Protein AF-A0A316ZJY7-F1 (afdb_monomer)

InterPro domains:
  IPR021740 Velvet factor [PTHR33572] (10-106)
  IPR037525 Velvet domain [PF11754] (29-142)
  IPR037525 Velvet domain [PS51821] (24-152)
  IPR038491 Velvet domain superfamily [G3DSA:2.60.40.3960] (19-131)

Structure (mmCIF, N/CA/C/O backbone):
data_AF-A0A316ZJY7-F1
#
_entry.id   AF-A0A316ZJY7-F1
#
loop_
_atom_site.group_PDB
_atom_site.id
_atom_site.type_symbol
_atom_site.label_atom_id
_atom_site.label_alt_id
_atom_site.label_comp_id
_atom_site.label_asym_id
_atom_site.label_entity_id
_atom_site.label_seq_id
_atom_site.pdbx_PDB_ins_code
_atom_site.Cartn_x
_atom_site.Cartn_y
_atom_site.Cartn_z
_atom_site.occupancy
_atom_site.B_iso_or_equiv
_atom_site.auth_seq_id
_atom_site.auth_comp_id
_atom_site.auth_asym_id
_atom_site.auth_atom_id
_atom_site.pdbx_PDB_model_num
ATOM 1 N N . MET A 1 1 ? -57.077 31.569 11.636 1.00 40.19 1 MET A N 1
ATOM 2 C CA . MET A 1 1 ? -55.960 31.325 10.698 1.00 40.19 1 MET A CA 1
ATOM 3 C C . MET A 1 1 ? -54.906 32.386 10.951 1.00 40.19 1 MET A C 1
ATOM 5 O O . MET A 1 1 ? -55.174 33.548 10.690 1.00 40.19 1 MET A O 1
ATOM 9 N N . ALA A 1 2 ? -53.762 32.012 11.519 1.00 37.03 2 ALA A N 1
ATOM 10 C CA . ALA A 1 2 ? -52.611 32.898 11.663 1.00 37.03 2 ALA A CA 1
ATOM 11 C C . ALA A 1 2 ? -51.339 32.067 11.464 1.00 37.03 2 ALA A C 1
ATOM 13 O O . ALA A 1 2 ? -51.206 30.976 12.014 1.00 37.03 2 ALA A O 1
ATOM 14 N N . TRP A 1 3 ? -50.476 32.579 10.594 1.00 30.73 3 TRP A N 1
ATOM 15 C CA . TRP A 1 3 ? -49.188 32.036 10.183 1.00 30.73 3 TRP A CA 1
ATOM 16 C C . TRP A 1 3 ? -48.192 31.973 11.347 1.00 30.73 3 TRP A C 1
ATOM 18 O O . TRP A 1 3 ? -48.155 32.890 12.161 1.00 30.73 3 TRP A O 1
ATOM 28 N N . ASN A 1 4 ? -47.326 30.953 11.374 1.00 40.94 4 ASN A N 1
ATOM 29 C CA . ASN A 1 4 ? -46.118 30.976 12.203 1.00 40.94 4 ASN A CA 1
ATOM 30 C C . ASN A 1 4 ? -44.907 30.416 11.424 1.00 40.94 4 ASN A C 1
ATOM 32 O O . ASN A 1 4 ? -44.809 29.198 11.254 1.00 40.94 4 ASN A O 1
ATOM 36 N N . PRO A 1 5 ? -44.001 31.268 10.907 1.00 48.00 5 PRO A N 1
ATOM 37 C CA . PRO A 1 5 ? -42.821 30.838 10.172 1.00 48.00 5 PRO A CA 1
ATOM 38 C C . PRO A 1 5 ? -41.662 30.628 11.153 1.00 48.00 5 PRO A C 1
ATOM 40 O O . PRO A 1 5 ? -41.019 31.585 11.578 1.00 48.00 5 PRO A O 1
ATOM 43 N N . HIS A 1 6 ? -41.364 29.378 11.514 1.00 48.06 6 HIS A N 1
ATOM 44 C CA . HIS A 1 6 ? -40.128 29.107 12.245 1.00 48.06 6 HIS A CA 1
ATOM 45 C C . HIS A 1 6 ? -38.938 29.156 11.287 1.00 48.06 6 HIS A C 1
ATOM 47 O O . HIS A 1 6 ? -38.756 28.318 10.405 1.00 48.06 6 HIS A O 1
ATOM 53 N N . SER A 1 7 ? -38.190 30.236 11.491 1.00 42.19 7 SER A N 1
ATOM 54 C CA . SER A 1 7 ? -36.919 30.639 10.916 1.00 42.19 7 SER A CA 1
ATOM 55 C C . SER A 1 7 ? -36.006 29.484 10.501 1.00 42.19 7 SER A C 1
ATOM 57 O O . SER A 1 7 ? -35.546 28.690 11.323 1.00 42.19 7 SER A O 1
ATOM 59 N N . ARG A 1 8 ? -35.661 29.465 9.209 1.00 49.19 8 ARG A N 1
ATOM 60 C CA . ARG A 1 8 ? -34.458 28.805 8.696 1.00 49.19 8 ARG A CA 1
ATOM 61 C C . ARG A 1 8 ? -33.238 29.577 9.190 1.00 49.19 8 ARG A C 1
ATOM 63 O O . ARG A 1 8 ? -32.760 30.475 8.505 1.00 49.19 8 ARG A O 1
ATOM 70 N N . ASN A 1 9 ? -32.694 29.196 10.337 1.00 42.28 9 ASN A N 1
ATOM 71 C CA . ASN A 1 9 ? -31.358 29.640 10.722 1.00 42.28 9 ASN A CA 1
ATOM 72 C C . ASN A 1 9 ? -30.331 28.644 10.179 1.00 42.28 9 ASN A C 1
ATOM 74 O O . ASN A 1 9 ? -2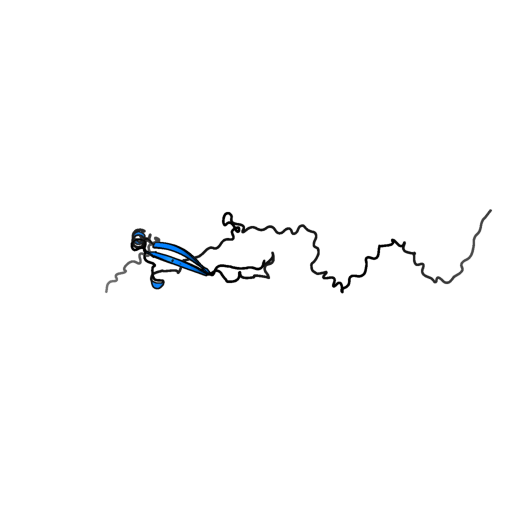9.772 27.838 10.913 1.00 42.28 9 ASN A O 1
ATOM 78 N N . ASN A 1 10 ? -30.094 28.708 8.865 1.00 49.56 10 ASN A N 1
ATOM 79 C CA . ASN A 1 10 ? -28.897 28.133 8.260 1.00 49.56 10 ASN A CA 1
ATOM 80 C C . ASN A 1 10 ? -27.734 29.102 8.509 1.00 49.56 10 ASN A C 1
ATOM 82 O O . ASN A 1 10 ? -27.351 29.884 7.640 1.00 49.56 10 ASN A O 1
ATOM 86 N N . THR A 1 11 ? -27.223 29.122 9.738 1.00 45.16 11 THR A N 1
ATOM 87 C CA . THR A 1 11 ? -25.961 29.799 10.026 1.00 45.16 11 THR A CA 1
ATOM 88 C C . THR A 1 11 ? -24.852 28.888 9.524 1.00 45.16 11 THR A C 1
ATOM 90 O O . THR A 1 11 ? -24.549 27.893 10.176 1.00 45.16 11 THR A O 1
ATOM 93 N N . GLY A 1 12 ? -24.268 29.220 8.368 1.00 49.94 12 GLY A N 1
ATOM 94 C CA . GLY A 1 12 ? -23.120 28.550 7.741 1.00 49.94 12 GLY A CA 1
ATOM 95 C C . GLY A 1 12 ? -21.819 28.662 8.543 1.00 49.94 12 GLY A C 1
ATOM 96 O O . GLY A 1 12 ? -20.766 28.989 8.005 1.00 49.94 12 GLY A O 1
ATOM 97 N N . ARG A 1 13 ? -21.895 28.426 9.850 1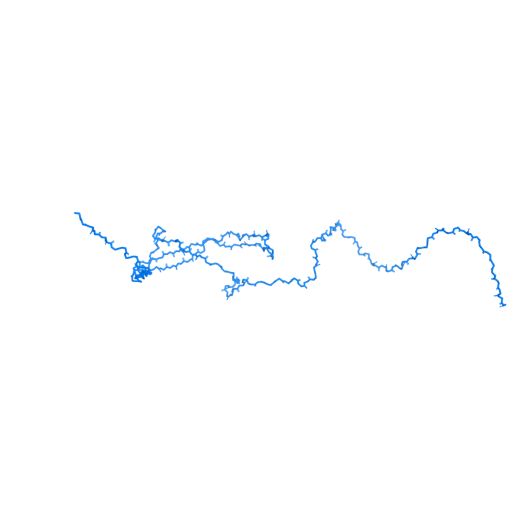.00 42.16 13 ARG A N 1
ATOM 98 C CA . ARG A 1 13 ? -20.747 28.247 10.720 1.00 42.16 13 ARG A CA 1
ATOM 99 C C . ARG A 1 13 ? -20.360 26.772 10.591 1.00 42.16 13 ARG A C 1
ATOM 101 O O . ARG A 1 13 ? -21.234 25.941 10.834 1.00 42.16 13 ARG A O 1
ATOM 108 N N . PRO A 1 14 ? -19.118 26.419 10.212 1.00 51.03 14 PRO A N 1
ATOM 109 C CA . PRO A 1 14 ? -18.675 25.044 10.375 1.00 51.03 14 PRO A CA 1
ATOM 110 C C . PRO A 1 14 ? -18.886 24.706 11.848 1.00 51.03 14 PRO A C 1
ATOM 112 O O . PRO A 1 14 ? -18.379 25.406 12.729 1.00 51.03 14 PRO A O 1
ATOM 115 N N . GLU A 1 15 ? -19.735 23.718 12.110 1.00 51.56 15 GLU A N 1
ATOM 116 C CA . GLU A 1 15 ? -19.910 23.172 13.442 1.00 51.56 15 GLU A CA 1
ATOM 117 C C . GLU A 1 15 ? -18.523 22.710 13.883 1.00 51.56 15 GLU A C 1
ATOM 119 O O . GLU A 1 15 ? -17.967 21.756 13.339 1.00 51.56 15 GLU A O 1
ATOM 124 N N . VAL A 1 16 ? -17.903 23.462 14.794 1.00 56.06 16 VAL A N 1
ATOM 125 C CA . VAL A 1 16 ? -16.669 23.032 15.442 1.00 56.06 16 VAL A CA 1
ATOM 126 C C . VAL A 1 16 ? -17.099 21.881 16.328 1.00 56.06 16 VAL A C 1
ATOM 128 O O . VAL A 1 16 ? -17.559 22.095 17.449 1.00 56.06 16 VAL A O 1
ATOM 131 N N . VAL A 1 17 ? -17.046 20.675 15.766 1.00 54.56 17 VAL A N 1
ATOM 132 C CA . VAL A 1 17 ? -17.340 19.439 16.478 1.00 54.56 17 VAL A CA 1
ATOM 133 C C . VAL A 1 17 ? -16.461 19.448 17.731 1.00 54.56 17 VAL A C 1
ATOM 135 O O . VAL A 1 17 ? -15.235 19.506 17.593 1.00 54.56 17 VAL A O 1
ATOM 138 N N . PRO A 1 18 ? -17.047 19.462 18.943 1.00 46.28 18 PRO A N 1
ATOM 139 C CA . PRO A 1 18 ? -16.274 19.545 20.169 1.00 46.28 18 PRO A CA 1
ATOM 140 C C . PRO A 1 18 ? -15.257 18.409 20.225 1.00 46.28 18 PRO A C 1
ATOM 142 O O . PRO A 1 18 ? -15.605 17.226 20.173 1.00 46.28 18 PRO A O 1
ATOM 145 N N . GLN A 1 19 ? -13.989 18.796 20.335 1.00 51.91 19 GLN A N 1
ATOM 146 C CA . GLN A 1 19 ? -12.828 17.908 20.357 1.00 51.91 19 GLN A CA 1
ATOM 147 C C . GLN A 1 19 ? -12.886 16.904 21.530 1.00 51.91 19 GLN A C 1
ATOM 149 O O . GLN A 1 19 ? -12.222 15.876 21.498 1.00 51.91 19 GLN A O 1
ATOM 154 N N . ASP A 1 20 ? -13.753 17.135 22.520 1.00 46.91 20 ASP A N 1
ATOM 155 C CA . ASP A 1 20 ? -13.936 16.282 23.698 1.00 46.91 20 ASP A CA 1
ATOM 156 C C . ASP A 1 20 ? -14.633 14.939 23.415 1.00 46.91 20 ASP A C 1
ATOM 158 O O . ASP A 1 20 ? -14.465 13.994 24.186 1.00 46.91 20 ASP A O 1
ATOM 162 N N . ARG A 1 21 ? -15.319 14.767 22.272 1.00 45.59 21 ARG A N 1
ATOM 163 C CA . ARG A 1 21 ? -15.704 13.414 21.808 1.00 45.59 21 ARG A CA 1
ATOM 164 C C . ARG A 1 21 ? -14.512 12.588 21.306 1.00 45.59 21 ARG A C 1
ATOM 166 O O . ARG A 1 21 ? -14.646 11.377 21.162 1.00 45.59 21 ARG A O 1
ATOM 173 N N . LEU A 1 22 ? -13.344 13.199 21.090 1.00 50.41 22 LEU A N 1
ATOM 174 C CA . LEU A 1 22 ? -12.120 12.496 20.682 1.00 50.41 22 LEU A CA 1
ATOM 175 C C . LEU A 1 22 ? -11.358 11.890 21.872 1.00 50.41 22 LEU A C 1
ATOM 177 O O . LEU A 1 22 ? -10.480 11.055 21.671 1.00 50.41 22 LEU A O 1
ATOM 181 N N . ILE A 1 23 ? -11.707 12.258 23.111 1.00 46.81 23 ILE A N 1
ATOM 182 C CA . ILE A 1 23 ? -11.067 11.730 24.329 1.00 46.81 23 ILE A CA 1
ATOM 183 C C . ILE A 1 23 ? -11.684 10.374 24.748 1.00 46.81 23 ILE A C 1
ATOM 185 O O . ILE A 1 23 ? -11.058 9.604 25.471 1.00 46.81 23 ILE A O 1
ATOM 189 N N . GLY A 1 24 ? -12.863 10.018 24.217 1.00 47.38 24 GLY A N 1
ATOM 190 C CA . GLY A 1 24 ? -13.574 8.761 24.505 1.00 47.38 24 GLY A CA 1
ATOM 191 C C . GLY A 1 24 ? -13.109 7.518 23.730 1.00 47.38 24 GLY A C 1
ATOM 192 O O . GLY A 1 24 ? -13.632 6.434 23.956 1.00 47.38 24 GLY A O 1
ATOM 193 N N . SER A 1 25 ? -12.138 7.636 22.823 1.00 60.38 25 SER A N 1
ATOM 194 C CA . SER A 1 25 ? -11.524 6.483 22.153 1.00 60.38 25 SER A CA 1
ATOM 195 C C . SER A 1 25 ? -1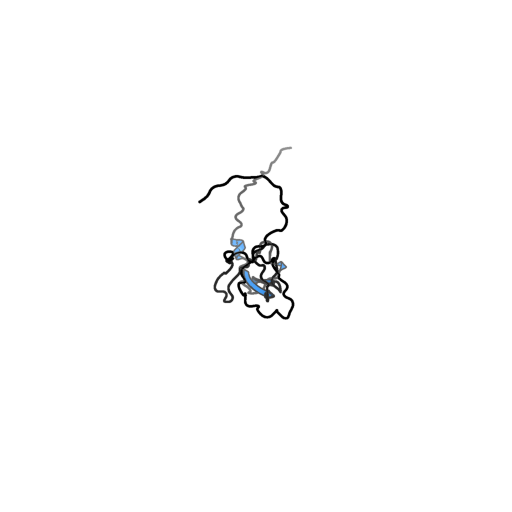0.103 6.849 21.758 1.00 60.38 25 SER A C 1
ATOM 197 O O . SER A 1 25 ? -9.787 7.071 20.590 1.00 60.38 25 SER A O 1
ATOM 199 N N . ALA A 1 26 ? -9.216 6.965 22.746 1.00 76.06 26 ALA A N 1
ATOM 200 C CA . ALA A 1 26 ? -7.803 6.968 22.421 1.00 76.06 26 ALA A CA 1
ATOM 201 C C . ALA A 1 26 ? -7.509 5.601 21.777 1.00 76.06 26 ALA A C 1
ATOM 203 O O . ALA A 1 26 ? -7.576 4.570 22.440 1.00 76.06 26 ALA A O 1
ATOM 204 N N . ARG A 1 27 ? -7.288 5.580 20.463 1.00 89.75 27 ARG A N 1
ATOM 205 C CA . ARG A 1 27 ? -6.943 4.378 19.698 1.00 89.75 27 ARG A CA 1
ATOM 206 C C . ARG A 1 27 ? -5.432 4.342 19.507 1.00 89.75 27 ARG A C 1
ATOM 208 O O . ARG A 1 27 ? -4.809 5.382 19.292 1.00 89.75 27 ARG A O 1
ATOM 215 N N . ARG A 1 28 ? -4.825 3.162 19.595 1.00 93.50 28 ARG A N 1
ATOM 216 C CA . ARG A 1 28 ? -3.437 2.924 19.170 1.00 93.50 28 ARG A CA 1
ATOM 217 C C . ARG A 1 28 ? -3.478 2.215 17.823 1.00 93.50 28 ARG A C 1
ATOM 219 O O . ARG A 1 28 ? -4.207 1.244 17.677 1.00 93.50 28 ARG A O 1
ATOM 226 N N . TYR A 1 29 ? -2.689 2.684 16.867 1.00 94.69 29 TYR A N 1
ATOM 227 C CA . TYR A 1 29 ? -2.639 2.131 15.516 1.00 94.69 29 TYR A CA 1
ATOM 228 C C . TYR A 1 29 ? -1.308 1.424 15.285 1.00 94.69 29 TYR A C 1
ATOM 230 O O . TYR A 1 29 ? -0.271 1.867 15.779 1.00 94.69 29 TYR A O 1
ATOM 238 N N . GLU A 1 30 ? -1.341 0.343 14.521 1.00 96.44 30 GLU A N 1
ATOM 239 C CA . GLU A 1 30 ? -0.167 -0.422 14.121 1.00 96.44 30 GLU A CA 1
ATOM 240 C C . GLU A 1 30 ? -0.353 -0.900 12.678 1.00 96.44 30 GLU A C 1
ATOM 242 O O . GLU A 1 30 ? -1.458 -1.252 12.268 1.00 96.44 30 GLU A O 1
ATOM 247 N N . LEU A 1 31 ? 0.721 -0.883 11.890 1.00 97.81 31 LEU A N 1
ATOM 248 C CA . LEU A 1 31 ? 0.725 -1.399 10.525 1.00 97.81 31 LEU A CA 1
ATOM 249 C C . LEU A 1 31 ? 1.606 -2.638 10.476 1.00 97.81 31 LEU A C 1
ATOM 251 O O . LEU A 1 31 ? 2.763 -2.597 10.894 1.00 97.81 31 LEU A O 1
ATOM 255 N N . LYS A 1 32 ? 1.074 -3.722 9.919 1.00 97.94 32 LYS A N 1
ATOM 256 C CA . LYS A 1 32 ? 1.810 -4.969 9.724 1.00 97.94 32 LYS A CA 1
ATOM 257 C C . LYS A 1 32 ? 1.810 -5.355 8.257 1.00 97.94 32 LYS A C 1
ATOM 259 O O . LYS A 1 32 ? 0.760 -5.434 7.628 1.00 97.94 32 LYS A O 1
ATOM 264 N N . VAL A 1 33 ? 2.990 -5.622 7.711 1.00 97.88 33 VAL A N 1
ATOM 265 C CA . VAL A 1 33 ? 3.120 -6.151 6.350 1.00 97.88 33 VAL A CA 1
ATOM 266 C C . VAL A 1 33 ? 2.858 -7.657 6.400 1.00 97.88 33 VAL A C 1
ATOM 268 O O . VAL A 1 33 ? 3.717 -8.420 6.834 1.00 97.88 33 VAL A O 1
ATOM 271 N N . GLU A 1 34 ? 1.660 -8.078 5.994 1.00 98.25 34 GLU A N 1
ATOM 272 C CA . GLU A 1 34 ? 1.260 -9.495 5.958 1.00 98.25 34 GLU A CA 1
ATOM 273 C C . GLU A 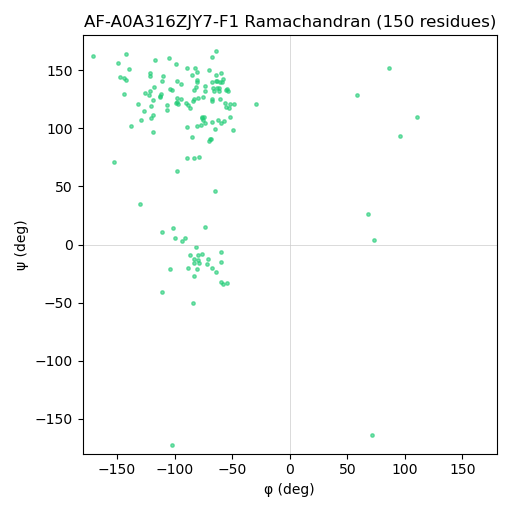1 34 ? 1.743 -10.189 4.671 1.00 98.25 34 GLU A C 1
ATOM 275 O O . GLU A 1 34 ? 2.005 -11.388 4.675 1.00 98.25 34 GLU A O 1
ATOM 280 N N . GLN A 1 35 ? 1.922 -9.436 3.577 1.00 98.56 35 GLN A N 1
ATOM 281 C CA . GLN A 1 35 ? 2.551 -9.926 2.346 1.00 98.56 35 GLN A CA 1
ATOM 282 C C . GLN A 1 35 ? 3.694 -8.999 1.940 1.00 98.56 35 GLN A C 1
ATOM 284 O O . GLN A 1 35 ? 3.468 -7.833 1.618 1.00 98.56 35 GLN A O 1
ATOM 289 N N . GLN A 1 36 ? 4.918 -9.529 1.964 1.00 98.12 36 GLN A N 1
ATOM 290 C CA . GLN A 1 36 ? 6.129 -8.792 1.608 1.00 98.12 36 GLN A CA 1
ATOM 291 C C . GLN A 1 36 ? 6.316 -8.722 0.085 1.00 98.12 36 GLN A C 1
ATOM 293 O O . GLN A 1 36 ? 6.119 -9.736 -0.590 1.00 98.12 36 GLN A O 1
ATOM 298 N N . PRO A 1 37 ? 6.759 -7.583 -0.476 1.00 97.25 37 PRO A N 1
ATOM 299 C CA . PRO A 1 37 ? 7.292 -7.557 -1.832 1.00 97.25 37 PRO A CA 1
ATOM 300 C C . PRO A 1 37 ? 8.589 -8.369 -1.900 1.00 97.25 37 PRO A C 1
ATOM 302 O O . PRO A 1 37 ? 9.479 -8.188 -1.075 1.00 97.25 37 PRO A O 1
ATOM 305 N N . ILE A 1 38 ? 8.718 -9.249 -2.895 1.00 97.75 38 ILE A N 1
ATOM 306 C CA . ILE A 1 38 ? 9.882 -10.147 -3.004 1.00 97.75 38 ILE A CA 1
ATOM 307 C C . ILE A 1 38 ? 10.768 -9.786 -4.194 1.00 97.75 38 ILE A C 1
ATOM 309 O O . ILE A 1 38 ? 11.990 -9.824 -4.096 1.00 97.75 38 ILE A O 1
ATOM 313 N N . ARG A 1 39 ? 10.173 -9.451 -5.343 1.00 97.56 39 ARG A N 1
ATOM 314 C CA . ARG A 1 39 ? 10.923 -9.112 -6.557 1.00 97.56 39 ARG A CA 1
ATOM 315 C C . ARG A 1 39 ? 10.184 -8.112 -7.429 1.00 97.56 39 ARG A C 1
ATOM 317 O O . ARG A 1 39 ? 8.956 -8.060 -7.445 1.00 97.56 39 ARG A O 1
ATOM 324 N N . ALA A 1 40 ? 10.947 -7.397 -8.240 1.00 97.31 40 ALA A N 1
ATOM 325 C CA . ALA A 1 40 ? 10.437 -6.493 -9.256 1.00 97.31 40 ALA A CA 1
ATOM 326 C C . ALA A 1 40 ? 11.309 -6.570 -10.513 1.00 97.31 40 ALA A C 1
ATOM 328 O O . ALA A 1 40 ? 12.438 -7.059 -10.477 1.00 97.31 40 ALA A O 1
ATOM 329 N N . ARG A 1 41 ? 10.788 -6.063 -11.629 1.00 96.25 41 ARG A N 1
ATOM 330 C CA . ARG A 1 41 ? 11.553 -5.828 -12.857 1.00 96.25 41 ARG A CA 1
ATOM 331 C C . ARG A 1 41 ? 11.528 -4.334 -13.142 1.00 96.25 41 ARG A C 1
ATOM 333 O O . ARG A 1 41 ? 10.468 -3.721 -13.045 1.00 96.25 41 ARG A O 1
ATOM 340 N N . MET A 1 42 ? 12.674 -3.762 -13.508 1.00 94.50 42 MET A N 1
ATOM 341 C CA . MET A 1 42 ? 12.747 -2.346 -13.866 1.00 94.50 42 MET A CA 1
ATOM 342 C C . MET A 1 42 ? 11.749 -2.014 -14.987 1.00 94.50 42 MET A C 1
ATOM 344 O O . MET A 1 42 ? 11.673 -2.730 -15.987 1.00 94.50 42 MET A O 1
ATOM 348 N N . CYS A 1 43 ? 10.991 -0.931 -14.806 1.00 92.88 43 CYS A N 1
ATOM 349 C CA . CYS A 1 43 ? 10.054 -0.405 -15.808 1.00 92.88 43 CYS A CA 1
ATOM 350 C C . CYS A 1 43 ? 10.768 0.422 -16.899 1.00 92.88 43 CYS A C 1
ATOM 352 O O . CYS A 1 43 ? 10.195 0.709 -17.945 1.00 92.88 43 CYS A O 1
ATOM 354 N N . GLY A 1 44 ? 12.036 0.789 -16.671 1.00 90.88 44 GLY A N 1
ATOM 355 C CA . GLY A 1 44 ? 12.771 1.723 -17.523 1.00 90.88 44 GLY A CA 1
ATOM 356 C C . GLY A 1 44 ? 12.268 3.162 -17.369 1.00 90.88 44 GLY A C 1
ATOM 357 O O . GLY A 1 44 ? 11.580 3.489 -16.406 1.00 90.88 44 GLY A O 1
ATOM 358 N N . PHE A 1 45 ? 12.633 4.022 -18.320 1.00 88.62 45 PHE A N 1
ATOM 359 C CA . PHE A 1 45 ? 12.332 5.463 -18.294 1.00 88.62 45 PHE A CA 1
ATOM 360 C C . PHE A 1 45 ? 11.129 5.860 -19.167 1.00 88.62 45 PHE A C 1
ATOM 362 O O . PHE A 1 45 ? 10.863 7.043 -19.345 1.00 88.62 45 PHE A O 1
ATOM 369 N N . GLY A 1 46 ? 10.426 4.885 -19.750 1.00 85.25 46 GLY A N 1
ATOM 370 C CA . GLY A 1 46 ? 9.244 5.117 -20.582 1.00 85.25 46 GLY A CA 1
ATOM 371 C C . GLY A 1 46 ? 7.939 4.760 -19.868 1.00 85.25 46 GLY A C 1
ATOM 372 O O . GLY A 1 46 ? 7.919 3.964 -18.932 1.00 85.25 46 GLY A O 1
ATOM 373 N N . ASP A 1 47 ? 6.819 5.291 -20.361 1.00 83.75 47 ASP A N 1
ATOM 374 C CA . ASP A 1 47 ? 5.501 5.074 -19.742 1.00 83.75 47 ASP A CA 1
ATOM 375 C C . ASP A 1 47 ? 4.765 3.809 -20.195 1.00 83.75 47 ASP A C 1
ATOM 377 O O . ASP A 1 47 ? 3.758 3.424 -19.607 1.00 83.75 47 ASP A O 1
ATOM 381 N N . 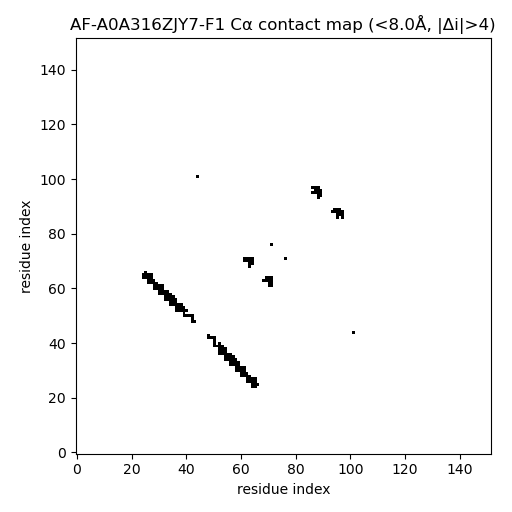LYS A 1 48 ? 5.284 3.127 -21.218 1.00 89.44 48 LYS A N 1
ATOM 382 C CA . LYS A 1 48 ? 4.598 1.996 -21.857 1.00 89.44 48 LYS A CA 1
ATOM 3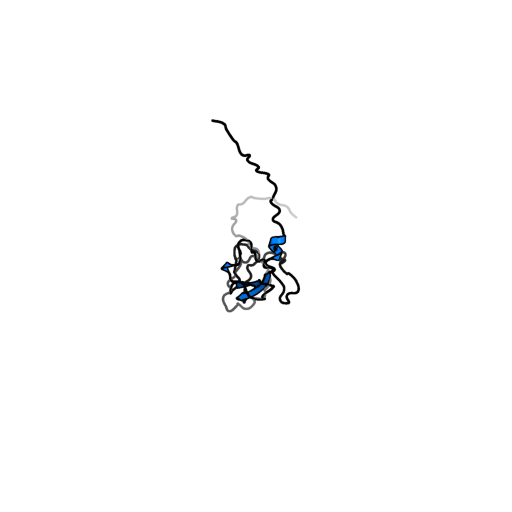83 C C . LYS A 1 48 ? 4.723 0.670 -21.103 1.00 89.44 48 LYS A C 1
ATOM 385 O O . LYS A 1 48 ? 3.911 -0.217 -21.338 1.00 89.44 48 LYS A O 1
ATOM 390 N N . ASP A 1 49 ? 5.720 0.515 -20.232 1.00 88.62 49 ASP A N 1
ATOM 391 C CA . ASP A 1 49 ? 5.988 -0.740 -19.522 1.00 88.62 49 ASP A CA 1
ATOM 392 C C . ASP A 1 49 ? 5.869 -0.528 -18.009 1.00 88.62 49 ASP A C 1
ATOM 394 O O . ASP A 1 49 ? 6.784 -0.027 -17.358 1.00 88.62 49 ASP A O 1
ATOM 398 N N . ARG A 1 50 ? 4.706 -0.864 -17.442 1.00 93.81 50 ARG A N 1
ATOM 399 C CA . ARG A 1 50 ? 4.465 -0.854 -15.993 1.00 93.81 50 ARG A CA 1
ATOM 400 C C . ARG A 1 50 ? 4.415 -2.288 -15.498 1.00 93.81 50 ARG A C 1
ATOM 402 O O . ARG A 1 50 ? 3.583 -3.079 -15.936 1.00 93.81 50 ARG A O 1
ATOM 409 N N . ARG A 1 51 ? 5.315 -2.620 -14.575 1.00 95.31 51 ARG A N 1
ATOM 410 C CA . ARG A 1 51 ? 5.474 -3.971 -14.035 1.00 95.31 51 ARG A CA 1
ATOM 411 C C . ARG A 1 51 ? 5.248 -3.937 -12.526 1.00 95.31 51 ARG A C 1
ATOM 413 O O . ARG A 1 51 ? 6.097 -3.400 -11.816 1.00 95.31 51 ARG A O 1
ATOM 420 N N . PRO A 1 52 ? 4.127 -4.482 -12.026 1.00 95.88 52 PRO A N 1
ATOM 421 C CA . PRO A 1 52 ? 3.883 -4.571 -10.594 1.00 95.88 52 PRO A CA 1
ATOM 422 C C . PRO A 1 52 ? 4.966 -5.385 -9.880 1.00 95.88 52 PRO A C 1
ATOM 424 O O . PRO A 1 52 ? 5.504 -6.356 -10.421 1.00 95.88 52 PRO A O 1
ATOM 427 N N . ILE A 1 53 ? 5.256 -5.009 -8.638 1.00 97.56 53 ILE A N 1
ATOM 428 C CA . ILE A 1 53 ? 6.103 -5.798 -7.741 1.00 97.56 53 ILE A CA 1
ATOM 429 C C . ILE A 1 53 ? 5.366 -7.096 -7.390 1.00 97.56 53 ILE A C 1
ATOM 431 O O . ILE A 1 53 ? 4.148 -7.095 -7.210 1.00 97.56 53 ILE A O 1
ATOM 435 N N . THR A 1 54 ? 6.092 -8.216 -7.342 1.00 97.62 54 THR A N 1
ATOM 436 C CA . THR A 1 54 ? 5.522 -9.542 -7.077 1.00 97.62 54 THR A CA 1
ATOM 437 C C . THR A 1 54 ? 6.149 -10.183 -5.834 1.00 97.62 54 THR A C 1
ATOM 439 O O . THR A 1 54 ? 7.378 -10.262 -5.745 1.00 97.62 54 THR A O 1
ATOM 442 N N . PRO A 1 55 ? 5.334 -10.726 -4.916 1.00 98.31 55 PRO A N 1
ATOM 443 C CA . PRO A 1 55 ? 3.885 -10.545 -4.827 1.00 98.31 55 PRO A CA 1
ATOM 444 C C . PRO A 1 55 ? 3.537 -9.083 -4.448 1.00 98.31 55 PRO A C 1
ATOM 446 O O . PRO A 1 55 ? 4.420 -8.352 -3.990 1.00 98.31 55 PRO A O 1
ATOM 449 N N . PRO A 1 56 ? 2.295 -8.620 -4.684 1.00 97.88 56 PRO A N 1
ATOM 450 C CA . PRO A 1 56 ? 1.891 -7.264 -4.310 1.00 97.88 56 PRO A CA 1
ATOM 451 C C . PRO A 1 56 ? 1.941 -7.086 -2.781 1.00 97.88 56 PRO A C 1
ATOM 453 O O . PRO A 1 56 ? 1.550 -8.004 -2.069 1.00 97.88 56 PRO A O 1
ATOM 456 N N . PRO A 1 57 ? 2.389 -5.950 -2.230 1.00 97.62 57 PRO A N 1
ATOM 457 C CA . PRO A 1 57 ? 2.364 -5.755 -0.783 1.00 97.62 57 PRO A CA 1
ATOM 458 C C . PRO A 1 57 ? 0.936 -5.763 -0.221 1.00 97.62 57 PRO A C 1
ATOM 460 O O . PRO A 1 57 ? 0.063 -5.079 -0.753 1.00 97.62 57 PRO A O 1
ATOM 463 N N . CYS A 1 58 ? 0.714 -6.482 0.881 1.00 98.06 58 CYS A N 1
ATOM 464 C CA . CYS A 1 58 ? -0.541 -6.437 1.640 1.00 98.06 58 CYS A CA 1
ATOM 465 C C . CYS A 1 58 ? -0.237 -5.981 3.066 1.00 98.06 58 CYS A C 1
ATOM 467 O O . CYS A 1 58 ? 0.512 -6.647 3.786 1.00 98.06 58 CYS A O 1
ATOM 469 N N . ILE A 1 59 ? -0.815 -4.849 3.466 1.00 98.19 59 ILE A N 1
ATOM 470 C CA . ILE A 1 59 ? -0.599 -4.238 4.776 1.00 98.19 59 ILE A CA 1
ATOM 471 C C . ILE A 1 59 ? -1.902 -4.312 5.566 1.00 98.19 59 ILE A C 1
ATOM 473 O O . ILE A 1 59 ? -2.949 -3.883 5.087 1.00 98.19 59 ILE A O 1
ATOM 477 N N . ARG A 1 60 ? -1.829 -4.846 6.784 1.00 97.19 60 ARG A N 1
ATOM 478 C CA . ARG A 1 60 ? -2.927 -4.870 7.745 1.00 97.19 60 ARG A CA 1
ATOM 479 C C . ARG A 1 60 ? -2.813 -3.669 8.674 1.00 97.19 60 ARG A C 1
ATOM 481 O O . ARG A 1 60 ? -1.778 -3.480 9.313 1.00 97.19 60 ARG A O 1
ATOM 488 N N . LEU A 1 61 ? -3.883 -2.883 8.753 1.00 96.50 61 LEU A N 1
ATOM 489 C CA . LEU A 1 61 ? -4.075 -1.896 9.809 1.00 96.50 61 LEU A CA 1
ATOM 490 C C . LEU A 1 61 ? -4.662 -2.594 11.032 1.00 96.50 61 LEU A C 1
ATOM 492 O O . LEU A 1 61 ? -5.702 -3.239 10.936 1.00 96.50 61 LEU A O 1
ATOM 496 N N . ILE A 1 62 ? -3.993 -2.441 12.165 1.00 96.38 62 ILE A N 1
ATOM 497 C CA . ILE A 1 62 ? -4.421 -2.957 13.457 1.00 96.38 62 ILE A CA 1
ATOM 498 C C . ILE A 1 62 ? -4.769 -1.770 14.338 1.00 96.38 62 ILE A C 1
ATOM 500 O O . ILE A 1 62 ? -3.959 -0.855 14.505 1.00 96.38 62 ILE A O 1
ATOM 504 N N . VAL A 1 63 ? -5.973 -1.776 14.900 1.00 95.56 63 VAL A N 1
ATOM 505 C CA . VAL A 1 63 ? -6.454 -0.697 15.762 1.00 95.56 63 VAL A CA 1
ATOM 506 C C . VAL A 1 63 ? -6.747 -1.275 17.130 1.00 95.56 63 VAL A C 1
ATOM 508 O O . VAL A 1 63 ? -7.526 -2.209 17.258 1.00 95.56 63 VAL A O 1
ATOM 511 N N . TYR A 1 64 ? -6.126 -0.710 18.155 1.00 95.06 64 TYR A N 1
ATOM 512 C CA . TYR A 1 64 ? -6.303 -1.117 19.538 1.00 95.06 64 TYR A CA 1
ATOM 513 C C . TYR A 1 64 ? -7.045 -0.040 20.315 1.00 95.06 64 TYR A C 1
ATOM 515 O O . TYR A 1 64 ? -6.750 1.151 20.179 1.00 95.06 64 TYR A O 1
ATOM 523 N N . ASP A 1 65 ? -7.939 -0.456 21.201 1.00 91.75 65 ASP A N 1
ATOM 524 C CA . ASP A 1 65 ? -8.413 0.391 22.285 1.00 91.75 65 ASP A CA 1
ATOM 525 C C . ASP A 1 65 ? -7.252 0.646 23.261 1.00 91.75 65 ASP A C 1
ATOM 527 O O . ASP A 1 65 ? -6.610 -0.286 23.745 1.00 91.75 65 ASP A O 1
ATOM 531 N N . ARG A 1 66 ? -6.930 1.911 23.541 1.00 87.81 66 ARG A N 1
ATOM 532 C CA . ARG A 1 66 ? -5.747 2.262 24.343 1.00 87.81 66 ARG A CA 1
ATOM 533 C C . ARG A 1 66 ? -5.951 2.077 25.847 1.00 87.81 66 ARG A C 1
ATOM 535 O O . ARG A 1 66 ? -4.958 2.066 26.567 1.00 87.81 66 ARG A O 1
ATOM 542 N N . ILE A 1 67 ? -7.192 1.951 26.319 1.00 88.69 67 ILE A N 1
ATOM 543 C CA . ILE A 1 67 ? -7.504 1.712 27.734 1.00 88.69 67 ILE A CA 1
ATOM 544 C C . ILE A 1 67 ? -7.410 0.214 28.027 1.00 88.69 67 ILE A C 1
ATOM 546 O O . ILE A 1 67 ? -6.744 -0.200 28.971 1.00 88.69 67 ILE A O 1
ATOM 550 N N . THR A 1 68 ? -8.064 -0.606 27.205 1.00 90.56 68 THR A N 1
ATOM 551 C CA . THR A 1 68 ? -8.138 -2.062 27.392 1.00 90.56 68 THR A CA 1
ATOM 552 C C . THR A 1 68 ? -6.979 -2.815 26.739 1.00 90.56 68 THR A C 1
ATOM 554 O O . THR A 1 68 ? -6.723 -3.966 27.090 1.00 90.56 68 THR A O 1
ATOM 557 N N . GLY A 1 69 ? -6.292 -2.196 25.775 1.00 90.62 69 GLY A N 1
ATOM 558 C CA . GLY A 1 69 ? -5.217 -2.804 24.990 1.00 90.62 69 GLY A CA 1
ATOM 559 C C . GLY A 1 69 ? -5.686 -3.829 23.952 1.00 90.62 69 GLY A C 1
ATOM 560 O O . GLY A 1 69 ? -4.845 -4.454 23.307 1.00 90.62 69 GLY A O 1
ATOM 561 N N . ARG A 1 70 ? -6.999 -4.032 23.787 1.00 93.44 70 ARG A N 1
ATOM 562 C CA . ARG A 1 70 ? -7.565 -5.039 22.877 1.00 93.44 70 ARG A CA 1
ATOM 563 C C . ARG A 1 70 ? -7.689 -4.508 21.453 1.00 93.44 70 ARG A C 1
ATOM 565 O O . ARG A 1 70 ? -7.961 -3.326 21.258 1.00 93.44 70 ARG A O 1
ATOM 572 N N . GLU A 1 71 ? -7.491 -5.390 20.475 1.00 95.12 71 GLU A N 1
ATOM 573 C CA . GLU A 1 71 ? -7.753 -5.096 19.062 1.00 95.12 71 GLU A CA 1
ATOM 574 C C . GLU A 1 71 ? -9.262 -4.904 18.849 1.00 95.12 71 GLU A C 1
ATOM 576 O O . GLU A 1 71 ? -10.069 -5.659 19.396 1.00 95.12 71 GLU A O 1
ATOM 581 N N . LEU A 1 72 ? -9.625 -3.859 18.110 1.00 93.69 72 LEU A N 1
ATOM 582 C CA . LEU A 1 72 ? -10.999 -3.546 17.735 1.00 93.69 72 LEU A CA 1
ATOM 583 C C . LEU A 1 72 ? -11.432 -4.395 16.539 1.00 93.69 72 LEU A C 1
ATOM 585 O O . LEU A 1 72 ? -10.620 -4.704 15.665 1.00 93.69 72 LEU A O 1
ATOM 589 N N . ASP A 1 73 ? -12.722 -4.722 16.480 1.00 93.69 73 ASP A N 1
ATOM 590 C CA . ASP A 1 73 ? -13.302 -5.367 15.307 1.00 93.69 73 ASP A CA 1
ATOM 591 C C . ASP A 1 73 ? -13.361 -4.386 14.127 1.00 93.69 73 ASP A C 1
ATOM 593 O O . ASP A 1 73 ? -13.511 -3.174 14.305 1.00 93.69 73 ASP A O 1
ATOM 597 N N . PHE A 1 74 ? -13.263 -4.908 12.904 1.00 90.38 74 PHE A N 1
ATOM 598 C CA . PHE A 1 74 ? -13.294 -4.075 11.702 1.00 90.38 74 PHE A CA 1
ATOM 599 C C . PHE A 1 74 ? -14.604 -3.278 11.577 1.00 90.38 74 PHE A C 1
ATOM 601 O O . PHE A 1 74 ? -14.577 -2.153 11.083 1.00 90.38 74 PHE A O 1
ATOM 608 N N . ASN A 1 75 ? -15.731 -3.826 12.048 1.00 93.06 75 ASN A N 1
ATOM 609 C CA . ASN A 1 75 ? -17.033 -3.161 11.979 1.00 93.06 75 ASN A CA 1
ATOM 610 C C . ASN A 1 75 ? -17.109 -1.914 12.881 1.00 93.06 75 ASN A C 1
ATOM 612 O O . ASN A 1 75 ? -17.933 -1.035 12.639 1.00 93.06 75 ASN A O 1
ATOM 616 N N . ASP A 1 76 ? -16.227 -1.804 13.880 1.00 90.12 76 ASP A N 1
ATOM 617 C CA . ASP A 1 76 ? -16.153 -0.670 14.812 1.00 90.12 76 ASP A CA 1
ATOM 618 C C . ASP A 1 76 ? -15.190 0.437 14.328 1.00 90.12 76 ASP A C 1
ATOM 620 O O . ASP A 1 76 ? -14.891 1.414 15.038 1.00 90.12 76 ASP A O 1
ATOM 624 N N . ILE A 1 77 ? -14.662 0.288 13.110 1.00 90.62 77 ILE A N 1
ATOM 625 C CA . ILE A 1 77 ? -13.670 1.176 12.511 1.00 90.62 77 ILE A CA 1
ATOM 626 C C . ILE A 1 77 ? -14.250 1.791 11.237 1.00 90.62 77 ILE A C 1
ATOM 628 O O . ILE A 1 77 ? -14.394 1.129 10.215 1.00 90.62 77 ILE A O 1
ATOM 632 N N . ASP A 1 78 ? -14.506 3.100 11.267 1.00 90.81 78 ASP A N 1
ATOM 633 C CA . ASP A 1 78 ? -14.755 3.859 10.041 1.00 90.81 78 ASP A CA 1
ATOM 634 C C . ASP A 1 78 ? -13.437 4.049 9.275 1.00 90.81 78 ASP A C 1
ATOM 636 O O . ASP A 1 78 ? -12.581 4.848 9.662 1.00 90.81 78 ASP A O 1
ATOM 640 N N . SER A 1 79 ? -13.264 3.281 8.198 1.00 90.12 79 SER A N 1
ATOM 641 C CA . SER A 1 79 ? -12.071 3.307 7.349 1.00 90.12 79 SER A CA 1
ATOM 642 C C . SER A 1 79 ? -12.190 4.242 6.144 1.00 90.12 79 SER A C 1
ATOM 644 O O . SER A 1 79 ? -11.273 4.278 5.325 1.00 90.12 79 SER A O 1
ATOM 646 N N . THR A 1 80 ? -13.299 4.979 6.000 1.00 93.50 80 THR A N 1
ATOM 647 C CA . THR A 1 80 ? -13.645 5.736 4.779 1.00 93.50 80 THR A CA 1
ATOM 648 C C . THR A 1 80 ? -12.540 6.698 4.336 1.00 93.50 80 THR A C 1
ATOM 650 O O . THR A 1 80 ? -12.331 6.901 3.142 1.00 93.50 80 THR A O 1
ATOM 653 N N . TYR A 1 81 ? -11.803 7.266 5.293 1.00 91.69 81 TYR A N 1
ATOM 654 C CA . TYR A 1 81 ? -10.780 8.285 5.042 1.00 91.69 81 TYR A CA 1
ATOM 655 C C . TYR A 1 81 ? -9.348 7.807 5.292 1.00 91.69 81 TYR A C 1
ATOM 657 O O . TYR A 1 81 ? -8.423 8.620 5.329 1.00 91.69 81 TYR A O 1
ATOM 665 N N . PHE A 1 82 ? -9.132 6.505 5.485 1.00 93.62 82 PHE A N 1
ATOM 666 C CA . PHE A 1 82 ? -7.784 5.982 5.674 1.00 93.62 82 PHE A CA 1
ATOM 667 C C . PHE A 1 82 ? -7.063 5.842 4.337 1.00 93.62 82 PHE A C 1
ATOM 669 O O . PHE A 1 82 ? -7.533 5.183 3.412 1.00 93.62 82 PHE A O 1
ATOM 676 N N . VAL A 1 83 ? -5.882 6.452 4.259 1.00 95.69 83 VAL A N 1
ATOM 677 C CA . VAL A 1 83 ? -4.987 6.385 3.104 1.00 95.69 83 VAL A CA 1
ATOM 678 C C . VAL A 1 83 ? -3.626 5.910 3.588 1.00 95.69 83 VAL A C 1
ATOM 680 O O . VAL A 1 83 ? -3.075 6.455 4.544 1.00 95.69 83 VAL A O 1
ATOM 683 N N . LEU A 1 84 ? -3.075 4.900 2.917 1.00 96.06 84 LEU A N 1
ATOM 684 C CA . LEU A 1 84 ? -1.702 4.459 3.124 1.00 96.06 84 LEU A CA 1
ATOM 685 C C . LEU A 1 84 ? -0.817 5.067 2.037 1.00 96.06 84 LEU A C 1
ATOM 687 O O . LEU A 1 84 ? -1.029 4.822 0.851 1.00 96.06 84 LEU A O 1
ATOM 691 N N . MET A 1 85 ? 0.189 5.828 2.456 1.00 96.56 85 MET A N 1
ATOM 692 C CA . MET A 1 85 ? 1.239 6.318 1.568 1.00 96.56 85 MET A CA 1
ATOM 693 C C . MET A 1 85 ? 2.426 5.359 1.613 1.00 96.56 85 MET A C 1
ATOM 695 O O . MET A 1 85 ? 2.815 4.891 2.683 1.00 96.56 85 MET A O 1
ATOM 699 N N . VAL A 1 86 ? 3.000 5.079 0.448 1.00 94.81 86 VAL A N 1
ATOM 700 C CA . VAL A 1 86 ? 4.197 4.248 0.291 1.00 94.81 86 VAL A CA 1
ATOM 701 C C . VAL A 1 86 ? 5.281 5.064 -0.393 1.00 94.81 86 VAL A C 1
ATOM 703 O O . VAL A 1 86 ? 4.979 5.891 -1.252 1.00 94.81 86 VAL A O 1
ATOM 706 N N . ASP A 1 87 ? 6.528 4.828 -0.004 1.00 96.25 87 ASP A N 1
ATOM 707 C CA . ASP A 1 87 ? 7.681 5.577 -0.493 1.00 96.25 87 ASP A CA 1
ATOM 708 C C . ASP A 1 87 ? 8.868 4.638 -0.746 1.00 96.25 87 ASP A C 1
ATOM 710 O O . ASP A 1 87 ? 8.975 3.595 -0.093 1.00 96.25 87 ASP A O 1
ATOM 714 N N . LEU A 1 88 ? 9.752 4.973 -1.691 1.00 96.69 88 LEU A N 1
ATOM 715 C CA . LEU A 1 88 ? 10.906 4.131 -2.018 1.00 96.69 88 LEU A CA 1
ATOM 716 C C . LEU A 1 88 ? 12.123 4.509 -1.167 1.00 96.69 88 LEU A C 1
ATOM 718 O O . LEU A 1 88 ? 12.626 5.630 -1.240 1.00 96.69 88 LEU A O 1
ATOM 722 N N . TRP A 1 89 ? 12.645 3.537 -0.423 1.00 97.56 89 TRP A N 1
ATOM 723 C CA . TRP A 1 89 ? 13.825 3.678 0.431 1.00 97.56 89 TRP A CA 1
ATOM 724 C C . TRP A 1 89 ? 14.965 2.773 -0.034 1.00 97.56 89 TRP A C 1
ATOM 726 O O . TRP A 1 89 ? 14.748 1.795 -0.754 1.00 97.56 89 TRP A O 1
ATOM 736 N N . ASN A 1 90 ? 16.193 3.113 0.359 1.00 97.38 90 ASN A N 1
ATOM 737 C CA . ASN A 1 90 ? 17.337 2.223 0.185 1.00 97.38 90 ASN A CA 1
ATOM 738 C C . ASN A 1 90 ? 17.178 0.935 1.010 1.00 97.38 90 ASN A C 1
ATOM 740 O O . ASN A 1 90 ? 16.335 0.838 1.902 1.00 97.38 90 ASN A O 1
ATOM 744 N N . GLN A 1 91 ? 18.015 -0.059 0.716 1.00 96.38 91 GLN A N 1
ATOM 745 C CA . GLN A 1 91 ? 17.951 -1.380 1.344 1.00 96.38 91 GLN A CA 1
ATOM 746 C C . GLN A 1 91 ? 18.095 -1.320 2.873 1.00 96.38 91 GLN A C 1
ATOM 748 O O . GLN A 1 91 ? 17.467 -2.102 3.582 1.00 96.38 91 GLN A O 1
ATOM 753 N N . GLU A 1 92 ? 18.895 -0.388 3.385 1.00 97.62 92 GLU A N 1
ATOM 754 C CA . GLU A 1 92 ? 19.131 -0.211 4.818 1.00 97.62 92 GLU A CA 1
ATOM 755 C C . GLU A 1 92 ?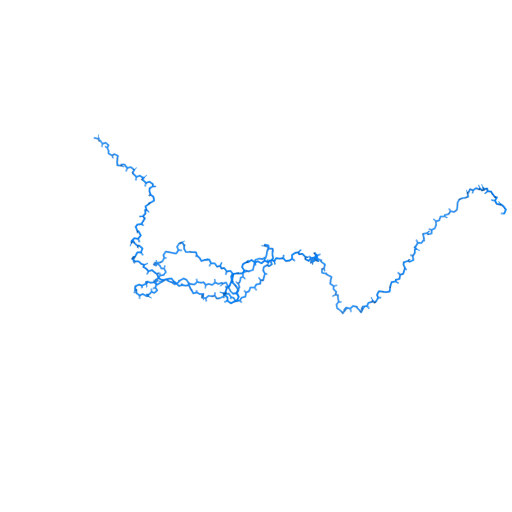 18.000 0.555 5.526 1.00 97.62 92 GLU A C 1
ATOM 757 O O . GLU A 1 92 ? 18.004 0.639 6.753 1.00 97.62 92 GLU A O 1
ATOM 762 N N . GLY A 1 93 ? 17.044 1.130 4.786 1.00 96.19 93 GLY A N 1
ATOM 763 C CA . GLY A 1 93 ? 15.940 1.911 5.351 1.00 96.19 93 GLY A CA 1
ATOM 764 C C . GLY A 1 93 ? 16.375 3.239 5.977 1.00 96.19 93 GLY A C 1
ATOM 765 O O . GLY A 1 93 ? 15.714 3.743 6.881 1.00 96.19 93 GLY A O 1
ATOM 766 N N . THR A 1 94 ? 17.490 3.811 5.523 1.00 97.69 94 THR A N 1
ATOM 767 C CA . THR A 1 94 ? 18.081 5.035 6.085 1.00 97.69 94 THR A CA 1
ATOM 768 C C . THR A 1 94 ? 17.838 6.283 5.242 1.00 97.69 94 THR A C 1
ATOM 770 O O . THR A 1 94 ? 17.910 7.388 5.778 1.00 97.69 94 THR A O 1
ATOM 773 N N . ALA A 1 95 ? 17.529 6.141 3.949 1.00 97.19 95 ALA A N 1
ATOM 774 C CA . ALA A 1 95 ? 17.246 7.269 3.066 1.00 97.19 95 ALA A CA 1
ATOM 775 C C . ALA A 1 95 ? 16.220 6.932 1.974 1.00 97.19 95 ALA A C 1
ATOM 777 O O . ALA A 1 95 ? 16.241 5.844 1.393 1.00 97.19 95 ALA A O 1
ATOM 778 N N . ALA A 1 96 ? 15.375 7.911 1.640 1.00 97.25 96 ALA A N 1
ATOM 779 C CA . ALA A 1 96 ? 14.481 7.848 0.488 1.00 97.25 96 ALA A CA 1
ATOM 780 C C . ALA A 1 96 ? 15.265 8.019 -0.828 1.00 97.25 96 ALA A C 1
ATOM 782 O O . ALA A 1 96 ? 16.131 8.889 -0.942 1.00 97.25 96 ALA A O 1
ATOM 783 N N . VAL A 1 97 ? 14.948 7.206 -1.839 1.00 96.75 97 VAL A N 1
ATOM 784 C CA . VAL A 1 97 ? 15.683 7.122 -3.120 1.00 96.75 97 VAL A CA 1
ATOM 785 C C . VAL A 1 97 ? 14.756 7.213 -4.338 1.00 96.75 97 VAL A C 1
ATOM 787 O O . VAL A 1 97 ? 14.992 6.606 -5.379 1.00 96.75 97 VAL A O 1
ATOM 790 N N . ASN A 1 98 ? 13.692 8.010 -4.222 1.00 95.75 98 ASN A N 1
ATOM 791 C CA . ASN A 1 98 ? 12.680 8.188 -5.271 1.00 95.75 98 ASN A CA 1
ATOM 792 C C . ASN A 1 98 ? 13.202 8.829 -6.566 1.00 95.75 98 ASN A C 1
ATOM 794 O O . ASN A 1 98 ? 12.582 8.692 -7.620 1.00 95.75 98 ASN A O 1
ATOM 798 N N . LEU A 1 99 ? 14.307 9.576 -6.494 1.00 93.50 99 LEU A N 1
ATOM 799 C CA . LEU A 1 99 ? 14.835 10.335 -7.624 1.00 93.50 99 LEU A CA 1
ATOM 800 C C . LEU A 1 99 ? 15.962 9.569 -8.311 1.00 93.50 99 LEU A C 1
ATOM 802 O O . LEU A 1 99 ? 16.988 9.265 -7.706 1.00 93.50 99 LEU A O 1
ATOM 806 N N . VAL A 1 100 ? 15.792 9.326 -9.608 1.00 90.69 100 VAL A N 1
ATOM 807 C CA . VAL A 1 100 ? 16.782 8.656 -10.455 1.00 90.69 100 VAL A CA 1
ATOM 808 C C . VAL A 1 100 ? 17.195 9.554 -11.616 1.00 90.69 100 VAL A C 1
ATOM 810 O O . VAL A 1 100 ? 16.407 10.349 -12.126 1.00 90.69 100 VAL A O 1
ATOM 813 N N . ARG A 1 101 ? 18.451 9.430 -12.050 1.00 87.44 101 ARG A N 1
ATOM 814 C CA . ARG A 1 101 ? 18.983 10.127 -13.227 1.00 87.44 101 ARG A CA 1
ATOM 815 C C . ARG A 1 101 ? 19.102 9.154 -14.394 1.00 87.44 101 ARG A C 1
ATOM 817 O O . ARG A 1 101 ? 19.645 8.067 -14.234 1.00 87.44 101 ARG A O 1
ATOM 824 N N . HIS A 1 102 ? 18.650 9.571 -15.573 1.00 81.94 102 HIS A N 1
ATOM 825 C CA . HIS A 1 102 ? 18.924 8.873 -16.825 1.00 81.94 102 HIS A CA 1
ATOM 826 C C . HIS A 1 102 ? 20.111 9.538 -17.525 1.00 81.94 102 HIS A C 1
ATOM 828 O O . HIS A 1 102 ? 20.060 10.727 -17.836 1.00 81.94 102 HIS A O 1
ATOM 834 N N . SER A 1 103 ? 21.184 8.795 -17.788 1.00 71.31 103 SER A N 1
ATOM 835 C CA . SER A 1 103 ? 22.310 9.292 -18.580 1.00 71.31 103 SER A CA 1
ATOM 836 C C . SER A 1 103 ? 22.009 9.146 -20.075 1.00 71.31 103 SER A C 1
ATOM 838 O O . SER A 1 103 ? 22.566 8.287 -20.752 1.00 71.31 103 SER A O 1
ATOM 840 N N . SER A 1 104 ? 21.146 9.997 -20.625 1.00 62.50 104 SER A N 1
ATOM 841 C CA . SER A 1 104 ? 20.914 10.084 -22.079 1.00 62.50 104 SER A CA 1
ATOM 842 C C . SER A 1 104 ? 22.058 10.767 -22.854 1.00 62.50 104 SER A C 1
ATOM 844 O O . SER A 1 104 ? 21.870 11.149 -24.001 1.00 62.50 104 SER A O 1
ATOM 846 N N . ALA A 1 105 ? 23.238 10.938 -22.245 1.00 52.66 105 ALA A N 1
ATOM 847 C CA . ALA A 1 105 ? 24.403 11.597 -22.842 1.00 52.66 105 ALA A CA 1
ATOM 848 C C . ALA A 1 105 ? 25.482 10.624 -23.361 1.00 52.66 105 ALA A C 1
ATOM 850 O O . ALA A 1 105 ? 26.598 11.048 -23.649 1.00 52.66 105 ALA A O 1
ATOM 851 N N . ALA A 1 106 ? 25.179 9.331 -23.496 1.00 54.09 106 ALA A N 1
ATOM 852 C CA . ALA A 1 106 ? 25.925 8.494 -24.433 1.00 54.09 106 ALA A CA 1
ATOM 853 C C . ALA A 1 106 ? 25.308 8.698 -25.829 1.00 54.09 106 ALA A C 1
ATOM 855 O O . ALA A 1 106 ? 24.076 8.683 -25.928 1.00 54.09 106 ALA A O 1
ATOM 856 N N . PRO A 1 107 ? 26.104 8.919 -26.896 1.00 46.19 107 PRO A N 1
ATOM 857 C CA . PRO A 1 107 ? 25.566 9.065 -28.242 1.00 46.19 107 PRO A CA 1
ATOM 858 C C . PRO A 1 107 ? 24.693 7.852 -28.551 1.00 46.19 107 PRO A C 1
ATOM 860 O O . PRO A 1 107 ? 25.065 6.714 -28.271 1.00 46.19 107 PRO A O 1
ATOM 863 N N . THR A 1 108 ? 23.501 8.124 -29.069 1.00 46.81 108 THR A N 1
ATOM 864 C CA . THR A 1 108 ? 22.481 7.147 -29.434 1.00 46.81 108 THR A CA 1
ATOM 865 C C . THR A 1 108 ? 23.082 6.026 -30.279 1.00 46.81 108 THR A C 1
ATOM 867 O O . THR A 1 108 ? 23.222 6.169 -31.492 1.00 46.81 108 THR A O 1
ATOM 870 N N . VAL A 1 109 ? 23.402 4.887 -29.664 1.00 49.38 109 VAL A N 1
ATOM 871 C CA . VAL A 1 109 ? 23.472 3.627 -30.402 1.00 49.38 109 VAL A CA 1
ATOM 872 C C . VAL A 1 109 ? 22.044 3.113 -30.430 1.00 49.38 109 VAL A C 1
ATOM 874 O O . VAL A 1 109 ? 21.535 2.529 -29.475 1.00 49.38 109 VAL A O 1
ATOM 877 N N . SER A 1 110 ? 21.344 3.477 -31.496 1.00 49.06 110 SER A N 1
ATOM 878 C CA . SER A 1 110 ? 19.982 3.059 -31.790 1.00 49.06 110 SER A CA 1
ATOM 879 C C . SER A 1 110 ? 19.858 1.537 -31.633 1.00 49.06 110 SER A C 1
ATOM 881 O O . SER A 1 110 ? 20.515 0.788 -32.348 1.00 49.06 110 SER A O 1
ATOM 883 N N . ILE A 1 111 ? 18.973 1.069 -30.744 1.00 55.06 111 ILE A N 1
ATOM 884 C CA . ILE A 1 111 ? 18.660 -0.363 -30.528 1.00 55.06 111 ILE A CA 1
ATOM 885 C C . ILE A 1 111 ? 18.120 -1.066 -31.797 1.00 55.06 111 ILE A C 1
ATOM 887 O O . ILE A 1 111 ? 17.980 -2.286 -31.834 1.00 55.06 111 ILE A O 1
ATOM 891 N N . SER A 1 112 ? 17.868 -0.326 -32.878 1.00 46.66 112 SER A N 1
ATOM 892 C CA . SER A 1 112 ? 17.374 -0.873 -34.143 1.00 46.66 112 SER A CA 1
ATOM 893 C C . SER A 1 112 ? 18.421 -1.605 -34.993 1.00 46.66 112 SER A C 1
ATOM 895 O O . SER A 1 112 ? 18.034 -2.243 -35.966 1.00 46.66 112 SER A O 1
ATOM 897 N N . SER A 1 113 ? 19.718 -1.577 -34.665 1.00 55.31 113 SER A N 1
ATOM 898 C CA . SER A 1 113 ? 20.724 -2.368 -35.395 1.00 55.31 113 SER A CA 1
ATOM 899 C C . SER A 1 113 ? 21.045 -3.673 -34.666 1.00 55.31 113 SER A C 1
ATOM 901 O O . SER A 1 113 ? 22.168 -3.898 -34.219 1.00 55.31 113 SER A O 1
ATOM 903 N N . SER A 1 114 ? 20.055 -4.554 -34.530 1.00 47.22 114 SER A N 1
ATOM 904 C CA . SER A 1 114 ? 20.348 -5.951 -34.202 1.00 47.22 114 SER A CA 1
ATOM 905 C C . SER A 1 114 ? 21.008 -6.599 -35.422 1.00 47.22 114 SER A C 1
ATOM 907 O O . SER A 1 114 ? 20.323 -7.115 -36.300 1.00 47.22 114 SER A O 1
ATOM 909 N N . THR A 1 115 ? 22.337 -6.540 -35.527 1.00 62.88 115 THR A N 1
ATOM 910 C CA . THR A 1 115 ? 23.067 -7.337 -36.519 1.00 62.88 115 THR A CA 1
ATOM 911 C C . THR A 1 115 ? 23.105 -8.778 -36.028 1.00 62.88 115 THR A C 1
ATOM 913 O O . THR A 1 115 ? 23.812 -9.098 -35.071 1.00 62.88 115 THR A O 1
ATOM 916 N N . THR A 1 116 ? 22.333 -9.658 -36.661 1.00 61.47 116 THR A N 1
ATOM 917 C CA . THR A 1 116 ? 22.427 -11.100 -36.424 1.00 61.47 116 THR A CA 1
ATOM 918 C C . THR A 1 116 ? 23.772 -11.589 -36.955 1.00 61.47 116 THR A C 1
ATOM 920 O O . THR A 1 116 ? 23.958 -11.679 -38.166 1.00 61.47 116 THR A O 1
ATOM 923 N N . THR A 1 117 ? 24.719 -11.886 -36.067 1.00 61.00 117 THR A N 1
ATOM 924 C CA . THR A 1 117 ? 25.925 -12.629 -36.446 1.00 61.00 117 THR A CA 1
ATOM 925 C C . THR A 1 117 ? 25.635 -14.121 -36.303 1.00 61.00 117 THR A C 1
ATOM 927 O O . THR A 1 117 ? 25.234 -14.588 -35.236 1.00 61.00 117 THR A O 1
ATOM 930 N N . SER A 1 118 ? 25.742 -14.869 -37.400 1.00 63.88 118 SER A N 1
ATOM 931 C CA . SER A 1 118 ? 25.650 -16.329 -37.385 1.00 63.88 118 SER A CA 1
ATOM 932 C C . SER A 1 118 ? 26.924 -16.909 -36.778 1.00 63.88 118 SER A C 1
ATOM 934 O O . SER A 1 118 ? 28.024 -16.519 -37.165 1.00 63.88 118 SER A O 1
ATOM 936 N N . TYR A 1 119 ? 26.780 -17.848 -35.845 1.00 49.16 119 TYR A N 1
ATOM 937 C CA . TYR A 1 119 ? 27.912 -18.535 -35.228 1.00 49.16 119 TYR A CA 1
ATOM 938 C C . TYR A 1 119 ? 28.431 -19.667 -36.138 1.00 49.16 119 TYR A C 1
ATOM 940 O O . TYR A 1 119 ? 27.604 -20.379 -36.715 1.00 49.16 119 TYR A O 1
ATOM 948 N N . PRO A 1 120 ? 29.756 -19.896 -36.234 1.00 60.53 120 PRO A N 1
ATOM 949 C CA . PRO A 1 120 ? 30.843 -19.182 -35.557 1.00 60.53 120 PRO A CA 1
ATOM 950 C C . PRO A 1 120 ? 31.251 -17.874 -36.263 1.00 60.53 120 PRO A C 1
ATOM 952 O O . PRO A 1 120 ? 31.112 -17.765 -37.483 1.00 60.53 120 PRO A O 1
ATOM 955 N N . PRO A 1 121 ? 31.771 -16.882 -35.512 1.00 60.62 121 PRO A N 1
ATOM 956 C CA . PRO A 1 121 ? 32.235 -15.628 -36.093 1.00 60.62 121 PRO A CA 1
ATOM 957 C C . PRO A 1 121 ? 33.393 -15.887 -37.076 1.00 60.62 121 PRO A C 1
ATOM 959 O O . PRO A 1 121 ? 34.306 -16.652 -36.747 1.00 60.62 121 PRO A O 1
ATOM 962 N N . PRO A 1 122 ? 33.381 -15.273 -38.276 1.00 64.25 122 PRO A N 1
ATOM 963 C CA . PRO A 1 122 ? 34.503 -15.352 -39.202 1.00 64.25 122 PRO A CA 1
ATOM 964 C C . PRO A 1 122 ? 35.784 -14.819 -38.540 1.00 64.25 122 PRO A C 1
ATOM 966 O O . PRO A 1 122 ? 35.707 -13.831 -37.809 1.00 64.25 122 PRO A O 1
ATOM 969 N N . PRO A 1 123 ? 36.957 -15.426 -38.791 1.00 64.88 123 PRO A N 1
ATOM 970 C CA . PRO A 1 123 ? 38.219 -14.921 -38.262 1.00 64.88 123 PRO A CA 1
ATOM 971 C C . PRO A 1 123 ? 38.494 -13.499 -38.770 1.00 64.88 123 PRO A C 1
ATOM 973 O O . PRO A 1 123 ? 38.249 -13.199 -39.944 1.00 64.88 123 PRO A O 1
ATOM 976 N N . ASP A 1 124 ? 39.010 -12.644 -37.882 1.00 58.41 124 ASP A N 1
ATOM 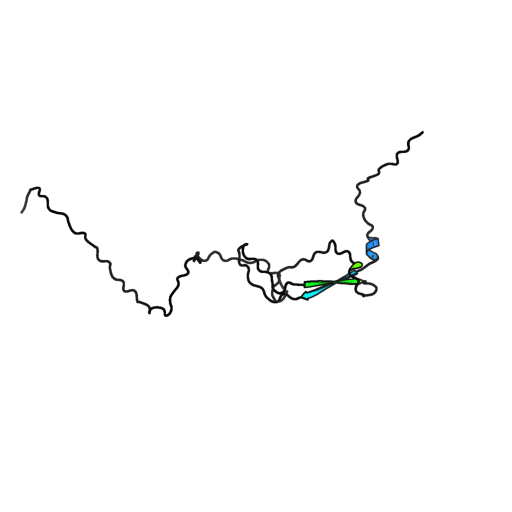977 C CA . ASP A 1 124 ? 39.322 -11.239 -38.153 1.00 58.41 124 ASP A CA 1
ATOM 978 C C . ASP A 1 124 ? 40.186 -11.100 -39.413 1.00 58.41 124 ASP A C 1
ATOM 980 O O . ASP A 1 124 ? 41.368 -11.457 -39.437 1.00 58.41 124 ASP A O 1
ATOM 984 N N . ARG A 1 125 ? 39.607 -10.553 -40.486 1.00 52.72 125 ARG A N 1
ATOM 985 C CA . ARG A 1 125 ? 40.396 -10.113 -41.637 1.00 52.72 125 ARG A CA 1
ATOM 986 C C . ARG A 1 125 ? 41.061 -8.793 -41.270 1.00 52.72 125 ARG A C 1
ATOM 988 O O . ARG A 1 125 ? 40.395 -7.767 -41.169 1.00 52.72 125 ARG A O 1
ATOM 995 N N . GLN A 1 126 ? 42.380 -8.828 -41.098 1.00 39.25 126 GLN A N 1
ATOM 996 C CA . GLN A 1 126 ? 43.216 -7.632 -41.047 1.00 39.25 126 GLN A CA 1
ATOM 997 C C . GLN A 1 126 ? 42.914 -6.770 -42.282 1.00 39.25 126 GLN A C 1
ATOM 999 O O . GLN A 1 126 ? 43.043 -7.234 -43.416 1.00 39.25 126 GLN A O 1
ATOM 1004 N N . TYR A 1 127 ? 42.473 -5.530 -42.067 1.00 42.56 127 TYR A N 1
ATOM 1005 C CA . TYR A 1 127 ? 42.251 -4.571 -43.143 1.00 42.56 127 TYR A CA 1
ATOM 1006 C C . TYR A 1 127 ? 43.593 -4.239 -43.802 1.00 42.56 127 TYR A C 1
ATOM 1008 O O . TYR A 1 127 ? 44.358 -3.411 -43.311 1.00 42.56 127 TYR A O 1
ATOM 1016 N N . VAL A 1 128 ? 43.880 -4.877 -44.934 1.00 40.69 128 VAL A N 1
ATOM 1017 C CA . VAL A 1 128 ? 44.889 -4.386 -45.870 1.00 40.69 128 VAL A CA 1
ATOM 1018 C C . VAL A 1 128 ? 44.268 -3.191 -46.584 1.00 40.69 128 VAL A C 1
ATOM 1020 O O . VAL A 1 128 ? 43.329 -3.341 -47.367 1.00 40.69 128 VAL A O 1
ATOM 1023 N N . THR A 1 129 ? 44.767 -1.990 -46.290 1.00 44.97 129 THR A N 1
ATOM 1024 C CA . THR A 1 129 ? 44.457 -0.797 -47.083 1.00 44.97 129 THR A CA 1
ATOM 1025 C C . THR A 1 129 ? 44.926 -1.056 -48.514 1.00 44.97 129 THR A C 1
ATOM 1027 O O . THR A 1 129 ? 46.119 -1.125 -48.797 1.00 44.97 129 THR A O 1
ATOM 1030 N N . THR A 1 130 ? 43.982 -1.326 -49.412 1.00 40.88 130 THR A N 1
ATOM 1031 C CA . THR A 1 130 ? 44.274 -1.515 -50.833 1.00 40.88 130 THR A CA 1
ATOM 1032 C C . THR A 1 130 ? 43.768 -0.269 -51.538 1.00 40.88 130 THR A C 1
ATOM 1034 O O . THR A 1 130 ? 42.578 0.038 -51.480 1.00 40.88 130 THR A O 1
ATOM 1037 N N . ALA A 1 131 ? 44.691 0.489 -52.129 1.00 42.62 131 ALA A N 1
ATOM 1038 C CA . ALA A 1 131 ? 44.388 1.674 -52.915 1.00 42.62 131 ALA A CA 1
ATOM 1039 C C . ALA A 1 131 ? 43.379 1.338 -54.026 1.00 42.62 131 ALA A C 1
ATOM 1041 O O . ALA A 1 131 ? 43.511 0.330 -54.719 1.00 42.62 131 ALA A O 1
ATOM 1042 N N . ILE A 1 132 ? 42.365 2.187 -54.174 1.00 37.81 132 ILE A N 1
ATOM 1043 C CA . ILE A 1 132 ? 41.316 2.081 -55.190 1.00 37.81 132 ILE A CA 1
ATOM 1044 C C . ILE A 1 132 ? 41.951 2.321 -56.575 1.00 37.81 132 ILE A C 1
ATOM 1046 O O . ILE A 1 132 ? 42.524 3.394 -56.772 1.00 37.81 132 ILE A O 1
ATOM 1050 N N . PRO A 1 133 ? 41.846 1.405 -57.558 1.00 40.47 133 PRO A N 1
ATOM 1051 C CA . PRO A 1 133 ? 42.172 1.721 -58.944 1.00 40.47 133 PRO A CA 1
ATOM 1052 C C . PRO A 1 133 ? 41.047 2.574 -59.547 1.00 40.47 133 PRO A C 1
ATOM 1054 O O . PRO A 1 133 ? 39.877 2.189 -59.496 1.00 40.47 133 PRO A O 1
ATOM 1057 N N . GLN A 1 134 ? 41.396 3.730 -60.118 1.00 35.66 134 GLN A N 1
ATOM 1058 C CA . GLN A 1 134 ? 40.483 4.541 -60.926 1.00 35.66 134 GLN A CA 1
ATOM 1059 C C . GLN A 1 134 ? 39.999 3.729 -62.136 1.00 35.66 134 GLN A C 1
ATOM 1061 O O . GLN A 1 134 ? 40.799 3.202 -62.904 1.00 35.66 134 GLN A O 1
ATOM 1066 N N . TYR A 1 135 ? 38.680 3.631 -62.286 1.00 37.19 135 TYR A N 1
ATOM 1067 C CA . TYR A 1 135 ? 38.017 2.997 -63.420 1.00 37.19 135 TYR A CA 1
ATOM 1068 C C . TYR A 1 135 ? 37.849 4.026 -64.546 1.00 37.19 135 TYR A C 1
ATOM 1070 O O . TYR A 1 135 ? 37.168 5.034 -64.357 1.00 37.19 135 TYR A O 1
ATOM 1078 N N . ASP A 1 136 ? 38.473 3.772 -65.693 1.00 40.94 136 ASP A N 1
ATOM 1079 C CA . ASP A 1 136 ? 38.397 4.607 -66.897 1.00 40.94 136 ASP A CA 1
ATOM 1080 C C . ASP A 1 136 ? 37.351 4.003 -67.866 1.00 40.94 136 ASP A C 1
ATOM 1082 O O . ASP A 1 136 ? 37.422 2.803 -68.159 1.00 40.94 136 ASP A O 1
ATOM 1086 N N . PRO A 1 137 ? 36.333 4.751 -68.336 1.00 41.81 137 PRO A N 1
ATOM 1087 C CA . PRO A 1 137 ? 35.283 4.204 -69.198 1.00 41.81 137 PRO A CA 1
ATOM 1088 C C . PRO A 1 137 ? 35.727 4.121 -70.676 1.00 41.81 137 PRO A C 1
ATOM 1090 O O . PRO A 1 137 ? 36.258 5.098 -71.208 1.00 41.81 137 PRO A O 1
ATOM 1093 N N . PRO A 1 138 ? 35.469 3.011 -71.401 1.00 41.00 138 PRO A N 1
ATOM 1094 C CA . PRO A 1 138 ? 35.844 2.898 -72.805 1.00 41.00 138 PRO A CA 1
ATOM 1095 C C . PRO A 1 138 ? 34.735 3.413 -73.739 1.00 41.00 138 PRO A C 1
ATOM 1097 O O . PRO A 1 138 ? 33.550 3.274 -73.450 1.00 41.00 138 PRO A O 1
ATOM 1100 N N . TYR A 1 139 ? 35.167 3.897 -74.909 1.00 35.66 139 TYR A N 1
ATOM 1101 C CA . TYR A 1 139 ? 34.426 4.387 -76.086 1.00 35.66 139 TYR A CA 1
ATOM 1102 C C . TYR A 1 139 ? 34.183 5.899 -76.190 1.00 35.66 139 TYR A C 1
ATOM 1104 O O . TYR A 1 139 ? 33.127 6.426 -75.851 1.00 35.66 139 TYR A O 1
ATOM 1112 N N . ARG A 1 140 ? 35.109 6.571 -76.888 1.00 40.03 140 ARG A N 1
ATOM 1113 C CA . ARG A 1 140 ? 34.760 7.696 -77.761 1.00 40.03 140 ARG A CA 1
ATOM 1114 C C . ARG A 1 140 ? 35.378 7.471 -79.137 1.00 40.03 140 ARG A C 1
ATOM 1116 O O . ARG A 1 140 ? 36.592 7.540 -79.305 1.00 40.03 140 ARG A O 1
ATOM 1123 N N . MET A 1 141 ? 34.519 7.135 -80.098 1.00 37.34 141 MET A N 1
ATOM 1124 C CA . MET A 1 141 ? 34.876 7.029 -81.506 1.00 37.34 141 MET A CA 1
ATOM 1125 C C . MET A 1 141 ? 35.319 8.391 -82.050 1.00 37.34 141 MET A C 1
ATOM 1127 O O . MET A 1 141 ? 34.758 9.437 -81.726 1.00 37.34 141 MET A O 1
ATOM 1131 N N . THR A 1 142 ? 36.346 8.324 -82.879 1.00 36.66 142 THR A N 1
ATOM 1132 C CA . THR A 1 142 ? 37.059 9.394 -83.563 1.00 36.66 142 THR A CA 1
ATOM 1133 C C . THR A 1 142 ? 36.141 10.169 -84.514 1.00 36.66 142 THR A C 1
ATOM 1135 O O . THR A 1 142 ? 35.470 9.578 -85.356 1.00 36.66 142 THR A O 1
ATOM 1138 N N . THR A 1 143 ? 36.158 11.501 -84.460 1.00 40.22 143 THR A N 1
ATOM 1139 C CA . THR A 1 143 ? 35.715 12.347 -85.580 1.00 40.22 143 THR A CA 1
ATOM 1140 C C . THR A 1 143 ? 36.776 13.416 -85.815 1.00 40.22 143 THR A C 1
ATOM 1142 O O . THR A 1 143 ? 37.158 14.138 -84.899 1.00 40.22 143 THR A O 1
ATOM 1145 N N . HIS A 1 144 ? 37.315 13.429 -87.033 1.00 36.22 144 HIS A N 1
ATOM 1146 C CA . HIS A 1 144 ? 38.334 14.354 -87.522 1.00 36.22 144 HIS A CA 1
ATOM 1147 C C . HIS A 1 144 ? 37.895 15.823 -87.456 1.00 36.22 144 HIS A C 1
ATOM 1149 O O . HIS A 1 144 ? 36.790 16.138 -87.887 1.00 36.22 144 HIS A O 1
ATOM 1155 N N . MET A 1 145 ? 38.820 16.708 -87.068 1.00 35.78 145 MET A N 1
ATOM 1156 C CA . MET A 1 145 ? 38.947 18.079 -87.590 1.00 35.78 145 MET A CA 1
ATOM 1157 C C . MET A 1 145 ? 40.448 18.453 -87.665 1.00 35.78 145 MET A C 1
ATOM 1159 O O . MET A 1 145 ? 41.204 18.001 -86.802 1.00 35.78 145 MET A O 1
ATOM 1163 N N . PRO A 1 146 ? 40.916 19.209 -88.681 1.00 43.69 146 PRO A N 1
ATOM 1164 C CA . PRO A 1 146 ? 42.342 19.327 -88.995 1.00 43.69 146 PRO A CA 1
ATOM 1165 C C . PRO A 1 146 ? 43.044 20.594 -88.458 1.00 43.69 146 PRO A C 1
ATOM 1167 O O . PRO A 1 146 ? 42.431 21.648 -88.323 1.00 43.69 146 PRO A O 1
ATOM 1170 N N . SER A 1 147 ? 44.370 20.444 -88.289 1.00 38.53 147 SER A N 1
ATOM 1171 C CA . SER A 1 147 ? 45.491 21.411 -88.426 1.00 38.53 147 SER A CA 1
ATOM 1172 C C . SER A 1 147 ? 45.535 22.703 -87.588 1.00 38.53 147 SER A C 1
ATOM 1174 O O . SER A 1 147 ? 44.634 23.525 -87.668 1.00 38.53 147 SER A O 1
ATOM 1176 N N . TYR A 1 148 ? 46.663 22.970 -86.911 1.00 35.97 148 TYR A N 1
ATOM 1177 C CA . TYR A 1 148 ? 47.788 23.792 -87.414 1.00 35.97 148 TYR A CA 1
ATOM 1178 C C . TYR A 1 148 ? 49.014 23.693 -86.471 1.00 35.97 148 TYR A C 1
ATOM 1180 O O . TYR A 1 148 ? 48.917 23.205 -85.35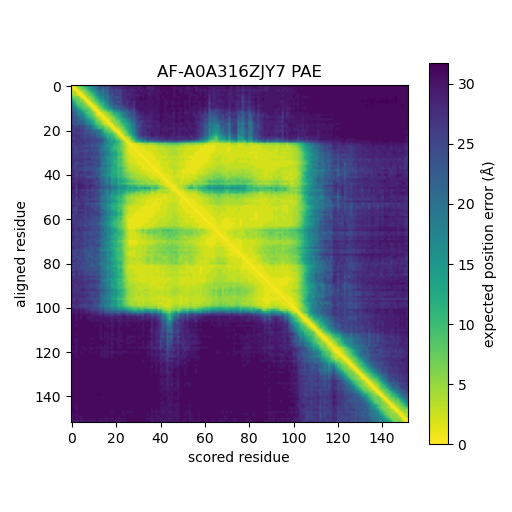1 1.00 35.97 148 TYR A O 1
ATOM 1188 N N . SER A 1 149 ? 50.175 24.072 -87.005 1.00 42.53 149 SER A N 1
ATOM 1189 C CA . SER A 1 149 ? 51.553 23.660 -86.692 1.00 42.53 149 SER A CA 1
ATOM 1190 C C . SER A 1 149 ? 52.389 24.643 -85.842 1.00 42.53 149 SER A C 1
ATOM 1192 O O . SER A 1 149 ? 51.889 25.704 -85.476 1.00 42.53 149 SER A O 1
ATOM 1194 N N . HIS A 1 150 ? 53.693 24.305 -85.719 1.00 38.50 150 HIS A N 1
ATOM 1195 C CA . HIS A 1 150 ? 54.924 25.082 -85.390 1.00 38.50 150 HIS A CA 1
ATOM 1196 C C . HIS A 1 150 ? 55.487 24.707 -83.999 1.00 38.50 150 HIS A C 1
ATOM 1198 O O . HIS A 1 150 ? 54.812 24.937 -83.008 1.00 38.50 150 HIS A O 1
ATOM 1204 N N . GLY A 1 151 ? 56.636 24.030 -83.821 1.00 41.53 151 GLY A N 1
ATOM 1205 C CA . GLY A 1 151 ? 57.967 24.151 -84.458 1.00 41.53 151 GLY A CA 1
ATOM 1206 C C . GLY A 1 151 ? 58.800 25.211 -83.705 1.00 41.53 151 GLY A C 1
ATOM 1207 O O . GLY A 1 151 ? 58.175 26.152 -83.214 1.00 41.53 151 GLY A O 1
ATOM 1208 N N . PRO A 1 152 ? 60.149 25.186 -83.642 1.00 54.22 152 PRO A N 1
ATOM 1209 C CA . PRO A 1 152 ? 61.148 24.161 -83.973 1.00 54.22 152 PRO A CA 1
ATOM 1210 C C . PRO A 1 152 ? 61.707 23.404 -82.747 1.00 54.22 152 PRO A C 1
ATOM 1212 O O . PRO A 1 152 ? 61.362 23.765 -81.600 1.00 54.22 152 PRO A O 1
#

Foldseek 3Di:
DDDDDDDPPPPPDPPPPPCVVVVVFPKDKDKDFPDDQDDWDDQPDDDPRDTAGPPHTDIDIWIARPVVRDTDDPVVDDCVPDDDDDFADPPVRPDGDRDDDDCPPDPDPDPPPPDDDDPPHDPDDDDDPDDDDDDDDDDDDDDDDDDDDDDD

Secondary structure (DSSP, 8-state):
------------------GGGGGGG-EEEEEEEEE---B-----SSSS-----BSPPEEEEEEEETTT-PBPPGGG---TT-------B-TTSSSB-------TTS----TT----PPSSPPP-------PPPPPPPP--------------

Mean predicted aligned error: 19.67 Å

Sequence (152 aa):
MAWNPHSRNNTGRPEVVPQDRLIGSARRYELKVEQQPIRARMCGFGDKDRRPITPPPCIRLIVYDRITGRELDFNDIDSTYFVLMVDLWNQEGTAAVNLVRHSSAAPTVSISSSTTTSYPPPPDRQYVTTAIPQYDPPYRMTTHMPSYSHGP

Solvent-accessible surface area (backbone atoms only — not comparable to full-atom values): 11186 Å² total; per-residue (Å²): 141,82,90,82,86,84,74,86,79,80,68,90,61,83,78,76,71,66,69,71,70,57,69,80,61,53,66,44,79,47,80,43,75,80,33,68,67,75,48,72,59,89,45,73,95,55,89,89,46,80,59,77,49,41,51,63,71,38,73,46,82,43,47,22,40,61,87,82,66,43,74,59,59,72,91,81,49,90,59,91,83,72,78,88,86,84,82,55,55,44,96,86,68,81,48,78,58,78,78,82,85,81,81,81,82,58,81,83,75,65,84,82,71,76,75,84,77,68,84,75,77,78,77,84,75,78,83,72,87,69,83,81,78,86,85,80,86,87,87,81,86,88,78,92,81,85,89,87,87,82,85,135

Radius of gyration: 41.99 Å; Cα contacts (8 Å, |Δi|>4): 93; chains: 1; bounding box: 117×52×117 Å

Organism: NCBI:txid45151

Nearest PDB structures (foldseek):
  4n6r-assembly1_B  TM=9.764E-01  e=2.050E-05  Aspergillus nidulans

pLDDT: mean 71.0, std 24.3, range [30.73, 98.56]